Protein AF-A0A445MSH3-F1 (afdb_monomer_lite)

Structure (mmCIF, N/CA/C/O backbone):
data_AF-A0A445MSH3-F1
#
_entry.id   AF-A0A445MSH3-F1
#
loop_
_atom_site.group_PDB
_atom_site.id
_atom_site.type_symbol
_atom_site.label_atom_id
_atom_site.label_alt_id
_atom_site.label_comp_id
_atom_site.label_asym_id
_atom_site.label_entity_id
_atom_site.label_seq_id
_atom_site.pdbx_PDB_ins_code
_atom_site.Cartn_x
_atom_site.Cartn_y
_atom_site.Cartn_z
_atom_site.occupancy
_atom_site.B_iso_or_equiv
_atom_site.auth_seq_id
_atom_site.auth_comp_id
_atom_site.auth_asym_id
_atom_site.auth_atom_id
_atom_site.pdbx_PDB_model_num
ATOM 1 N N . MET A 1 1 ? 9.788 0.799 8.499 1.00 75.81 1 MET A N 1
ATOM 2 C CA . MET A 1 1 ? 9.628 0.983 7.050 1.00 75.81 1 MET A CA 1
ATOM 3 C C . MET A 1 1 ? 8.161 1.226 6.798 1.00 75.81 1 MET A C 1
ATOM 5 O O . MET A 1 1 ? 7.336 0.398 7.188 1.00 75.81 1 MET A O 1
ATOM 9 N N . GLU A 1 2 ? 7.874 2.406 6.281 1.00 90.12 2 GLU A N 1
ATOM 10 C CA . GLU A 1 2 ? 6.543 2.895 5.944 1.00 90.12 2 GLU A CA 1
ATOM 11 C C . GLU A 1 2 ? 6.520 3.122 4.436 1.00 90.12 2 GLU A C 1
ATOM 13 O O . GLU A 1 2 ? 7.566 3.386 3.844 1.00 90.12 2 GLU A O 1
ATOM 18 N N . TRP A 1 3 ? 5.347 2.980 3.840 1.00 95.56 3 TRP A N 1
ATOM 19 C CA . TRP A 1 3 ? 5.128 3.198 2.418 1.00 95.56 3 TRP A CA 1
ATOM 20 C C . TRP A 1 3 ? 4.099 4.295 2.231 1.00 95.56 3 TRP A C 1
ATOM 22 O O . TRP A 1 3 ? 3.253 4.507 3.102 1.00 95.56 3 TRP A O 1
ATOM 32 N N . GLU A 1 4 ? 4.133 4.957 1.086 1.00 95.62 4 GLU A N 1
ATOM 33 C CA . GLU A 1 4 ? 3.122 5.940 0.709 1.00 95.62 4 GLU A CA 1
ATOM 34 C C . GLU A 1 4 ? 2.528 5.606 -0.654 1.00 95.62 4 GLU A C 1
ATOM 36 O O . GLU A 1 4 ? 3.194 5.027 -1.507 1.00 95.62 4 GLU A O 1
ATOM 41 N N . THR A 1 5 ? 1.266 5.960 -0.868 1.00 95.38 5 THR A N 1
ATOM 42 C CA . THR A 1 5 ? 0.630 5.919 -2.189 1.00 95.38 5 THR A CA 1
ATOM 43 C C . THR A 1 5 ? -0.511 6.935 -2.250 1.00 95.38 5 THR A C 1
ATOM 45 O O . THR A 1 5 ? -0.891 7.514 -1.230 1.00 95.38 5 THR A O 1
ATOM 48 N N . SER A 1 6 ? -1.066 7.178 -3.433 1.00 93.94 6 SER A N 1
ATOM 49 C CA . SER A 1 6 ? -2.188 8.100 -3.625 1.00 93.94 6 SER A CA 1
ATOM 50 C C . SER A 1 6 ? -3.515 7.350 -3.745 1.00 93.94 6 SER A C 1
ATOM 52 O O . SER A 1 6 ? -3.565 6.178 -4.118 1.00 93.94 6 SER A O 1
ATOM 54 N N . PHE A 1 7 ? -4.629 8.032 -3.467 1.00 92.81 7 PHE A N 1
ATOM 55 C CA . PHE A 1 7 ? -5.955 7.473 -3.768 1.00 92.81 7 PHE A CA 1
ATOM 56 C C . PHE A 1 7 ? -6.159 7.181 -5.260 1.00 92.81 7 PHE A C 1
ATOM 58 O O . PHE A 1 7 ? -6.918 6.280 -5.602 1.00 92.81 7 PHE A O 1
ATOM 65 N N . GLU A 1 8 ? -5.472 7.917 -6.133 1.00 92.12 8 GLU A N 1
ATOM 66 C CA . GLU A 1 8 ? -5.484 7.686 -7.577 1.00 92.12 8 GLU A CA 1
ATOM 67 C C . GLU A 1 8 ? -4.827 6.345 -7.936 1.00 92.12 8 GLU A C 1
ATOM 69 O O . GLU A 1 8 ? -5.380 5.593 -8.732 1.00 92.12 8 GLU A O 1
ATOM 74 N N . ALA A 1 9 ? -3.714 5.990 -7.284 1.00 91.56 9 ALA A N 1
ATOM 75 C CA . ALA A 1 9 ? -2.991 4.741 -7.536 1.00 91.56 9 ALA A CA 1
ATOM 76 C C . ALA A 1 9 ? -3.779 3.474 -7.156 1.00 91.56 9 ALA A C 1
ATOM 78 O O . ALA A 1 9 ? -3.477 2.390 -7.649 1.00 91.56 9 ALA A O 1
ATOM 79 N N . ILE A 1 10 ? -4.789 3.593 -6.289 1.00 93.38 10 ILE A N 1
ATOM 80 C CA . ILE A 1 10 ? -5.654 2.472 -5.882 1.00 93.38 10 ILE A CA 1
ATOM 81 C C . ILE A 1 10 ? -7.058 2.537 -6.495 1.00 93.38 10 ILE A C 1
ATOM 83 O O . ILE A 1 10 ? -7.899 1.679 -6.209 1.00 93.38 10 ILE A O 1
ATOM 87 N N . GLN A 1 11 ? -7.340 3.559 -7.304 1.00 92.81 11 GLN A N 1
ATOM 88 C CA . GLN A 1 11 ? -8.637 3.727 -7.944 1.00 92.81 11 GLN A CA 1
ATOM 89 C C . GLN A 1 11 ? -8.890 2.566 -8.915 1.00 92.81 11 GLN A C 1
ATOM 91 O O . GLN A 1 11 ? -8.063 2.271 -9.774 1.00 92.81 11 GLN A O 1
ATOM 96 N N . GLY A 1 12 ? -10.045 1.908 -8.794 1.00 94.38 12 GLY A N 1
ATOM 97 C CA . GLY A 1 12 ? -10.378 0.717 -9.585 1.00 94.38 12 GLY A CA 1
ATOM 98 C C . GLY A 1 12 ? -9.985 -0.618 -8.940 1.00 94.38 12 GLY A C 1
ATOM 99 O O . GLY A 1 12 ? -10.377 -1.665 -9.456 1.00 94.38 12 GLY A O 1
ATOM 100 N N . HIS A 1 13 ? -9.281 -0.598 -7.803 1.00 95.75 13 HIS A N 1
ATOM 101 C CA . HIS A 1 13 ? -8.916 -1.785 -7.019 1.00 95.75 13 HIS A CA 1
ATOM 102 C C . HIS A 1 13 ? -9.774 -1.962 -5.757 1.00 95.75 13 HIS A C 1
ATOM 104 O O . HIS A 1 13 ? -9.423 -2.713 -4.846 1.00 95.75 13 HIS A O 1
ATOM 110 N N . GLU A 1 14 ? -10.928 -1.295 -5.665 1.00 95.31 14 GLU A N 1
ATOM 111 C CA . GLU A 1 14 ? -11.767 -1.311 -4.461 1.00 95.31 14 GLU A CA 1
ATOM 112 C C . GLU A 1 14 ? -12.217 -2.731 -4.100 1.00 95.31 14 GLU A C 1
ATOM 114 O O . GLU A 1 14 ? -12.187 -3.113 -2.930 1.00 95.31 14 GLU A O 1
ATOM 119 N N . SER A 1 15 ? -12.571 -3.537 -5.106 1.00 96.38 15 SER A N 1
ATOM 120 C CA . SER A 1 15 ? -12.960 -4.938 -4.903 1.00 96.38 15 SER A CA 1
ATOM 121 C C . SER A 1 15 ? -11.803 -5.801 -4.399 1.00 96.38 15 SER A C 1
ATOM 123 O O . SER A 1 15 ? -12.026 -6.692 -3.575 1.00 96.38 15 SER A O 1
ATOM 125 N N . ASP A 1 16 ? -10.580 -5.539 -4.863 1.00 97.44 16 ASP A N 1
ATOM 126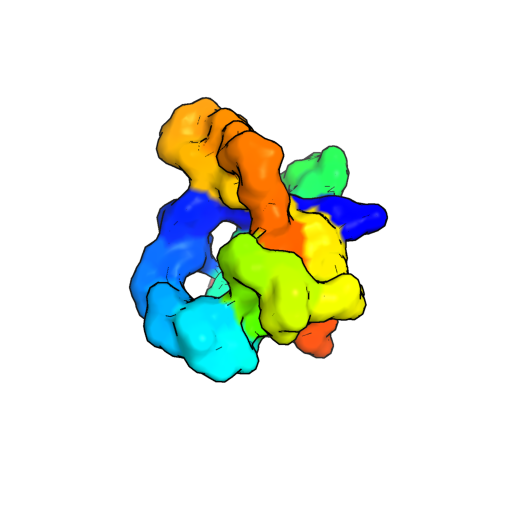 C CA . ASP A 1 16 ? -9.387 -6.272 -4.436 1.00 97.44 16 ASP A CA 1
ATOM 127 C C . ASP A 1 16 ? -9.058 -5.938 -2.979 1.00 97.44 16 ASP A C 1
ATOM 129 O O . ASP A 1 16 ? -8.882 -6.839 -2.158 1.00 97.44 16 ASP A O 1
ATOM 133 N N . ILE A 1 17 ? -9.112 -4.652 -2.620 1.00 96.38 17 ILE A N 1
ATOM 134 C CA . ILE A 1 17 ? -8.924 -4.160 -1.247 1.00 96.38 17 ILE A CA 1
ATOM 135 C C . ILE A 1 17 ? -9.974 -4.752 -0.298 1.00 96.38 17 ILE A C 1
ATOM 137 O O . ILE A 1 17 ? -9.649 -5.214 0.796 1.00 96.38 17 ILE A O 1
ATOM 141 N N . GLU A 1 18 ? -11.249 -4.768 -0.696 1.00 95.56 18 GLU A N 1
ATOM 142 C CA . GLU A 1 18 ? -12.326 -5.322 0.134 1.00 95.56 18 GLU A CA 1
ATOM 143 C C . GLU A 1 18 ? -12.157 -6.823 0.395 1.00 95.56 18 GLU A C 1
ATOM 145 O O . GLU A 1 18 ? -12.462 -7.300 1.494 1.00 95.56 18 GLU A O 1
ATOM 150 N N . ARG A 1 19 ? -11.661 -7.558 -0.606 1.00 96.62 19 ARG A N 1
ATOM 151 C CA . ARG A 1 19 ? -11.489 -9.018 -0.581 1.00 96.62 19 ARG A CA 1
ATOM 152 C C . ARG A 1 19 ? -10.088 -9.470 -0.174 1.00 96.62 19 ARG A C 1
ATOM 154 O O . ARG A 1 19 ? -9.828 -10.675 -0.204 1.00 96.62 19 ARG A O 1
ATOM 161 N N . LEU A 1 20 ? -9.207 -8.535 0.187 1.00 96.56 20 LEU A N 1
ATOM 162 C CA . LEU A 1 20 ? -7.791 -8.790 0.468 1.00 96.56 20 LEU A CA 1
ATOM 163 C C . LEU A 1 20 ? -7.116 -9.592 -0.658 1.00 96.56 20 LEU A C 1
ATOM 165 O O . LEU A 1 20 ? -6.347 -10.519 -0.402 1.00 96.56 20 LEU A O 1
ATOM 169 N N . GLN A 1 21 ? -7.460 -9.281 -1.908 1.00 97.81 21 GLN A N 1
ATOM 170 C CA . GLN A 1 21 ? -6.807 -9.868 -3.069 1.00 97.81 21 GLN A CA 1
ATOM 171 C C . GLN A 1 21 ? -5.544 -9.076 -3.414 1.00 97.81 21 GLN A C 1
ATOM 173 O O . GLN A 1 21 ? -5.536 -7.851 -3.276 1.00 97.81 21 GLN A O 1
ATOM 178 N N . PRO A 1 22 ? -4.479 -9.756 -3.864 1.00 97.88 22 PRO A N 1
ATOM 179 C CA . PRO A 1 22 ? -3.299 -9.078 -4.370 1.00 97.88 22 PRO A CA 1
ATOM 180 C C . PRO A 1 22 ? -3.605 -8.301 -5.649 1.00 97.88 22 PRO A C 1
ATOM 182 O O . PRO A 1 22 ? -4.260 -8.830 -6.547 1.00 97.88 22 PRO A O 1
ATOM 185 N N . PHE A 1 23 ? -3.056 -7.097 -5.763 1.00 97.56 23 PHE A N 1
ATOM 186 C CA . PHE A 1 23 ? -3.056 -6.313 -6.996 1.00 97.56 23 PHE A CA 1
ATOM 187 C C . PHE A 1 23 ? -1.731 -5.566 -7.157 1.00 97.56 23 PHE A C 1
ATOM 189 O O . PHE A 1 23 ? -0.938 -5.473 -6.214 1.00 97.56 23 PHE A O 1
ATOM 196 N N . ASP A 1 24 ? -1.485 -5.083 -8.370 1.00 96.12 24 ASP A N 1
ATOM 197 C CA . ASP A 1 24 ? -0.265 -4.362 -8.711 1.00 96.12 24 ASP A CA 1
ATOM 198 C C . ASP A 1 24 ? -0.497 -2.866 -8.485 1.00 96.12 24 ASP A C 1
ATOM 200 O O . ASP A 1 24 ? -1.487 -2.317 -8.965 1.00 96.12 24 ASP A O 1
ATOM 204 N N . LEU A 1 25 ? 0.395 -2.206 -7.749 1.00 94.75 25 LEU A N 1
ATOM 205 C CA . LEU A 1 25 ? 0.322 -0.770 -7.495 1.00 94.75 25 LEU A CA 1
ATOM 206 C C . LEU A 1 25 ? 1.709 -0.143 -7.368 1.00 94.75 25 LEU A C 1
ATOM 208 O O . LEU A 1 25 ? 2.702 -0.808 -7.064 1.00 94.75 25 LEU A O 1
ATOM 212 N N . GLU A 1 26 ? 1.747 1.166 -7.575 1.00 94.81 26 GLU A N 1
ATOM 213 C CA . GLU A 1 26 ? 2.913 2.000 -7.320 1.00 94.81 26 GLU A CA 1
ATOM 214 C C . GLU A 1 26 ? 2.864 2.551 -5.889 1.00 94.81 26 GLU A C 1
ATOM 216 O O . GLU A 1 26 ? 1.843 3.079 -5.430 1.00 94.81 26 GLU A O 1
ATOM 221 N N . ILE A 1 27 ? 3.980 2.419 -5.178 1.00 95.38 27 ILE A N 1
ATOM 222 C CA . ILE A 1 27 ? 4.190 2.979 -3.844 1.00 95.38 27 ILE A CA 1
ATOM 223 C C . ILE A 1 27 ? 5.508 3.749 -3.793 1.00 95.38 27 ILE A C 1
ATOM 225 O O . ILE A 1 27 ? 6.393 3.555 -4.624 1.00 95.38 27 ILE A O 1
ATOM 229 N N . PHE A 1 28 ? 5.646 4.581 -2.771 1.00 94.75 28 PHE A N 1
ATOM 230 C CA . PHE A 1 28 ? 6.840 5.364 -2.487 1.00 94.75 28 PHE A CA 1
ATOM 231 C C . PHE A 1 28 ? 7.460 4.915 -1.173 1.00 94.75 28 PHE A C 1
ATOM 233 O O . PHE A 1 28 ? 6.741 4.643 -0.203 1.00 94.75 28 PHE A O 1
ATOM 240 N N . ASP A 1 29 ? 8.786 4.841 -1.144 1.00 90.88 29 ASP A N 1
ATOM 241 C CA . ASP A 1 29 ? 9.540 4.667 0.093 1.00 90.88 29 ASP A CA 1
ATOM 242 C C . ASP A 1 29 ? 9.761 6.013 0.821 1.00 90.88 29 ASP A C 1
ATOM 244 O O . ASP A 1 29 ? 9.308 7.073 0.388 1.00 90.88 29 ASP A O 1
ATOM 248 N N . GLU A 1 30 ? 10.488 5.981 1.938 1.00 87.75 30 GLU A N 1
ATOM 249 C CA . GLU A 1 30 ? 10.822 7.176 2.728 1.00 87.75 30 GLU A CA 1
ATOM 250 C C . GLU A 1 30 ? 11.724 8.195 2.001 1.00 87.75 30 GLU A C 1
ATOM 252 O O . GLU A 1 30 ? 11.811 9.351 2.421 1.00 87.75 30 GLU A O 1
ATOM 257 N N . ASN A 1 31 ? 12.374 7.785 0.909 1.00 89.31 31 ASN A N 1
ATOM 258 C CA . ASN A 1 31 ? 13.213 8.622 0.055 1.00 89.31 31 ASN A CA 1
ATOM 259 C C . ASN A 1 31 ? 12.458 9.138 -1.181 1.00 89.31 31 ASN A C 1
ATOM 261 O O . ASN A 1 31 ? 13.068 9.804 -2.019 1.00 89.31 31 ASN A O 1
ATOM 265 N N . TYR A 1 32 ? 11.149 8.874 -1.284 1.00 85.19 32 TYR A N 1
ATOM 266 C CA . TYR A 1 32 ? 10.324 9.142 -2.465 1.00 85.19 32 TYR A CA 1
ATOM 267 C C . TYR A 1 32 ? 10.771 8.373 -3.719 1.00 85.19 32 TYR A C 1
ATOM 269 O O . TYR A 1 32 ? 10.497 8.798 -4.843 1.00 85.19 32 TYR A O 1
ATOM 277 N N . GLU A 1 33 ? 11.439 7.229 -3.555 1.00 90.69 33 GLU A N 1
ATOM 278 C CA . GLU A 1 33 ? 11.715 6.323 -4.666 1.00 90.69 33 GLU A CA 1
ATOM 279 C C . GLU A 1 33 ? 10.445 5.561 -5.053 1.00 90.69 33 GLU A C 1
ATOM 281 O O . GLU A 1 33 ? 9.746 5.002 -4.205 1.00 90.69 33 GLU A O 1
ATOM 286 N N . HIS A 1 34 ? 10.157 5.534 -6.356 1.00 91.81 34 HIS A N 1
ATOM 287 C CA . HIS A 1 34 ? 9.022 4.810 -6.917 1.00 91.81 34 HIS A CA 1
ATOM 288 C C . HIS A 1 34 ? 9.303 3.305 -6.905 1.00 91.81 34 HIS A C 1
ATOM 290 O O . HIS A 1 34 ? 10.306 2.841 -7.453 1.00 91.81 34 HIS A O 1
ATOM 296 N N . VAL A 1 35 ? 8.393 2.528 -6.326 1.00 93.94 35 VAL A N 1
ATOM 297 C CA . VAL A 1 35 ? 8.469 1.069 -6.286 1.00 93.94 35 VAL A CA 1
ATOM 298 C C . VAL A 1 35 ? 7.156 0.490 -6.790 1.00 93.94 35 VAL A C 1
ATOM 300 O O . VAL A 1 35 ? 6.090 0.753 -6.240 1.00 93.94 35 VAL A O 1
ATOM 303 N N . TYR A 1 36 ? 7.238 -0.351 -7.815 1.00 94.75 36 TYR A N 1
ATOM 304 C CA . TYR A 1 36 ? 6.098 -1.115 -8.308 1.00 94.75 36 TYR A CA 1
ATOM 305 C C . TYR A 1 36 ? 6.047 -2.448 -7.578 1.00 94.75 36 TYR A C 1
ATOM 307 O O . TYR A 1 36 ? 7.050 -3.164 -7.499 1.00 94.75 36 TYR A O 1
ATOM 315 N N . VAL A 1 37 ? 4.895 -2.787 -7.015 1.00 96.00 37 VAL A N 1
ATOM 316 C CA . VAL A 1 37 ? 4.738 -4.003 -6.218 1.00 96.00 37 VAL A CA 1
ATOM 317 C C . VAL A 1 37 ? 3.440 -4.709 -6.544 1.00 96.00 37 VAL A C 1
ATOM 319 O O . VAL A 1 37 ? 2.451 -4.071 -6.889 1.00 96.00 37 VAL A O 1
ATOM 322 N N . ARG A 1 38 ? 3.430 -6.025 -6.344 1.00 97.31 38 ARG A N 1
ATOM 323 C CA . ARG A 1 38 ? 2.204 -6.773 -6.088 1.00 97.31 38 ARG A CA 1
ATOM 324 C C . ARG A 1 38 ? 2.005 -6.862 -4.585 1.00 97.31 38 ARG A C 1
ATOM 326 O O . ARG A 1 38 ? 2.870 -7.391 -3.879 1.00 97.31 38 ARG A O 1
ATOM 333 N N . ALA A 1 39 ? 0.882 -6.365 -4.088 1.00 97.56 39 ALA A N 1
ATOM 334 C CA . ALA A 1 39 ? 0.625 -6.304 -2.655 1.00 97.56 39 ALA A CA 1
ATOM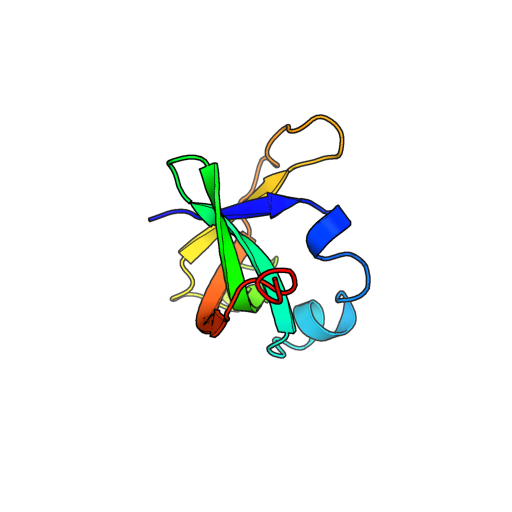 335 C C . ALA A 1 39 ? -0.846 -6.532 -2.306 1.00 97.56 39 ALA A C 1
ATOM 337 O O . ALA A 1 39 ? -1.737 -6.396 -3.143 1.00 97.56 39 ALA A O 1
ATOM 338 N N . ILE A 1 40 ? -1.087 -6.860 -1.039 1.00 97.81 40 ILE A N 1
ATOM 339 C CA . ILE A 1 40 ? -2.414 -6.829 -0.423 1.00 97.81 40 ILE A CA 1
ATOM 340 C C . ILE A 1 40 ? -2.507 -5.548 0.399 1.00 97.81 40 ILE A C 1
ATOM 342 O O . ILE A 1 40 ? -1.613 -5.247 1.192 1.00 97.81 40 ILE A O 1
ATOM 346 N N . VAL A 1 41 ? -3.601 -4.810 0.237 1.00 97.25 41 VAL A N 1
ATOM 347 C CA . VAL A 1 41 ? -3.844 -3.547 0.939 1.00 97.25 41 VAL A CA 1
ATOM 348 C C . VAL A 1 41 ? -5.133 -3.641 1.751 1.00 97.25 41 VAL A C 1
ATOM 350 O O . VAL A 1 41 ? -6.130 -4.191 1.289 1.00 97.25 41 VAL A O 1
ATOM 353 N N . SER A 1 42 ? -5.130 -3.085 2.963 1.00 96.56 42 SER A N 1
ATOM 354 C CA . SER A 1 42 ? -6.305 -3.034 3.834 1.00 96.56 42 SER A CA 1
ATOM 355 C C . SER A 1 42 ? -6.456 -1.681 4.523 1.00 96.56 42 SER A C 1
ATOM 357 O O . SER A 1 42 ? -5.550 -1.217 5.212 1.00 96.56 42 SER A O 1
ATOM 359 N N . LYS A 1 43 ? -7.663 -1.110 4.431 1.00 94.88 43 LYS A N 1
ATOM 360 C CA . LYS A 1 43 ? -8.116 0.049 5.230 1.00 94.88 43 LYS A CA 1
ATOM 361 C C . LYS A 1 43 ? -8.171 -0.248 6.732 1.00 94.88 43 LYS A C 1
ATOM 363 O O . LYS A 1 43 ? -8.077 0.653 7.552 1.00 94.88 43 LYS A O 1
ATOM 368 N N . SER A 1 44 ? -8.369 -1.521 7.063 1.00 93.69 44 SER A N 1
ATOM 369 C CA . SER A 1 44 ? -8.594 -2.050 8.406 1.00 93.69 44 SER A CA 1
ATOM 370 C C . SER A 1 44 ? -7.320 -2.732 8.910 1.00 93.69 44 SER A C 1
ATOM 372 O O . SER A 1 44 ? -6.986 -3.809 8.393 1.00 93.69 44 SER A O 1
ATOM 374 N N . PRO A 1 45 ? -6.602 -2.172 9.901 1.00 90.88 45 PRO A N 1
ATOM 375 C CA . PRO A 1 45 ? -5.402 -2.794 10.455 1.00 90.88 45 PRO A CA 1
ATOM 376 C C . PRO A 1 45 ? -5.621 -4.212 10.993 1.00 90.88 45 PRO A C 1
ATOM 378 O O . PRO A 1 45 ? -4.752 -5.066 10.866 1.00 90.88 45 PRO A O 1
ATOM 381 N N . GLU A 1 46 ? -6.806 -4.491 11.530 1.00 93.38 46 GLU A N 1
ATOM 382 C CA . GLU A 1 46 ? -7.207 -5.790 12.070 1.00 93.38 46 GLU A CA 1
ATOM 383 C C . GLU A 1 46 ? -7.288 -6.903 11.015 1.00 93.38 46 GLU A C 1
ATOM 385 O O . GLU A 1 46 ? -7.154 -8.078 11.349 1.00 93.38 46 GLU A O 1
ATOM 390 N N . LYS A 1 47 ? -7.486 -6.546 9.741 1.00 94.19 47 LYS A N 1
ATOM 391 C CA . LYS A 1 47 ? -7.520 -7.506 8.629 1.00 94.19 47 LYS A CA 1
ATOM 392 C C . LYS A 1 47 ? -6.126 -7.870 8.117 1.00 94.19 47 LYS A C 1
ATOM 394 O O . LYS A 1 47 ? -5.985 -8.880 7.436 1.00 94.19 47 LYS A O 1
ATOM 399 N N . LEU A 1 48 ? -5.118 -7.052 8.426 1.00 94.12 48 LEU A N 1
ATOM 400 C CA . LEU A 1 48 ? -3.736 -7.247 7.991 1.00 94.12 48 LEU A CA 1
ATOM 401 C C . LEU A 1 48 ? -2.763 -6.881 9.131 1.00 94.12 48 LEU A C 1
ATOM 403 O O . LEU A 1 48 ? -2.030 -5.894 9.024 1.00 94.12 48 LEU A O 1
ATOM 407 N N . PRO A 1 49 ? -2.768 -7.647 10.242 1.00 91.62 49 PRO A N 1
ATOM 408 C CA . PRO A 1 49 ? -2.071 -7.274 11.478 1.00 91.62 49 PRO A CA 1
ATOM 409 C C . PRO A 1 49 ? -0.545 -7.215 11.329 1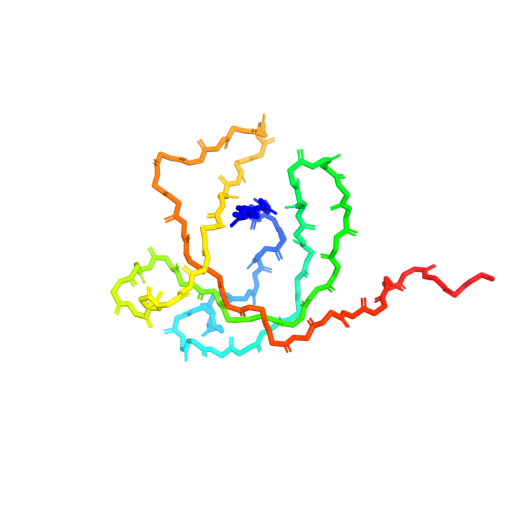.00 91.62 49 PRO A C 1
ATOM 411 O O . PRO A 1 49 ? 0.102 -6.384 11.961 1.00 91.62 49 PRO A O 1
ATOM 414 N N . GLU A 1 50 ? 0.022 -8.045 10.452 1.00 92.25 50 GLU A N 1
ATOM 415 C CA . GLU A 1 50 ? 1.462 -8.076 10.152 1.00 92.25 50 GLU A CA 1
ATOM 416 C C . GLU A 1 50 ? 1.873 -7.062 9.065 1.00 92.25 50 GLU A C 1
ATOM 418 O O . GLU A 1 50 ? 3.062 -6.875 8.782 1.00 92.25 50 GLU A O 1
ATOM 423 N N . GLY A 1 51 ? 0.888 -6.385 8.461 1.00 93.94 51 GLY A N 1
ATOM 424 C CA . GLY A 1 51 ? 1.093 -5.426 7.385 1.00 93.94 51 GLY A CA 1
ATOM 425 C C . GLY A 1 51 ? 1.888 -4.199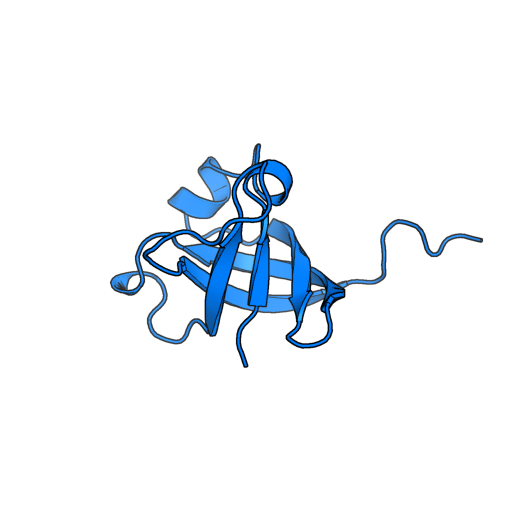 7.833 1.00 93.94 51 GLY A C 1
ATOM 426 O O . GLY A 1 51 ? 1.744 -3.671 8.945 1.00 93.94 51 GLY A O 1
ATOM 427 N N . LYS A 1 52 ? 2.727 -3.699 6.928 1.00 95.88 52 LYS A N 1
ATOM 428 C CA . LYS A 1 52 ? 3.443 -2.431 7.103 1.00 95.88 52 LYS A CA 1
ATOM 429 C C . LYS A 1 52 ? 2.482 -1.257 6.943 1.00 95.88 52 LYS A C 1
ATOM 431 O O . LYS A 1 52 ? 1.378 -1.417 6.431 1.00 95.88 52 LYS A O 1
ATOM 436 N N . LEU A 1 53 ? 2.885 -0.088 7.433 1.00 96.00 53 LEU A N 1
ATOM 437 C CA . LEU A 1 53 ? 2.084 1.129 7.309 1.00 96.00 53 LEU A CA 1
ATOM 438 C C . LEU A 1 53 ? 2.086 1.607 5.857 1.00 96.00 53 LEU A C 1
ATOM 440 O O . LEU A 1 53 ? 3.150 1.668 5.239 1.00 96.00 53 LEU A O 1
ATOM 444 N N . LEU A 1 54 ? 0.899 1.940 5.355 1.00 96.50 54 LEU A N 1
ATOM 445 C CA . LEU A 1 54 ? 0.682 2.571 4.062 1.00 96.50 54 LEU A CA 1
ATOM 446 C C . LEU A 1 54 ? -0.031 3.907 4.277 1.00 96.50 54 LEU A C 1
ATOM 448 O O . LEU A 1 54 ? -1.198 3.946 4.671 1.00 96.50 54 LEU A O 1
ATOM 452 N N . TRP A 1 55 ? 0.667 5.004 4.025 1.00 95.94 55 TRP A N 1
ATOM 453 C CA . TRP A 1 55 ? 0.103 6.342 4.085 1.00 95.94 55 TRP A CA 1
ATOM 454 C C . TRP A 1 55 ? -0.596 6.670 2.771 1.00 95.94 55 TRP A C 1
ATOM 456 O O . TRP A 1 55 ? 0.031 6.713 1.715 1.00 95.94 55 TRP A O 1
ATOM 466 N N . MET A 1 56 ? -1.901 6.918 2.855 1.00 95.31 56 MET A N 1
ATOM 467 C CA . MET A 1 56 ? -2.691 7.375 1.719 1.00 95.31 56 MET A CA 1
ATOM 468 C C . MET A 1 56 ? -2.577 8.888 1.592 1.00 95.31 56 MET A C 1
ATOM 470 O O . MET A 1 56 ? -2.818 9.606 2.563 1.00 95.31 56 MET A O 1
ATOM 474 N N . GLN A 1 57 ? -2.232 9.367 0.404 1.00 94.56 57 GLN A N 1
ATOM 475 C CA . GLN A 1 57 ? -2.208 10.785 0.072 1.00 94.56 57 GLN A CA 1
ATOM 476 C C . GLN A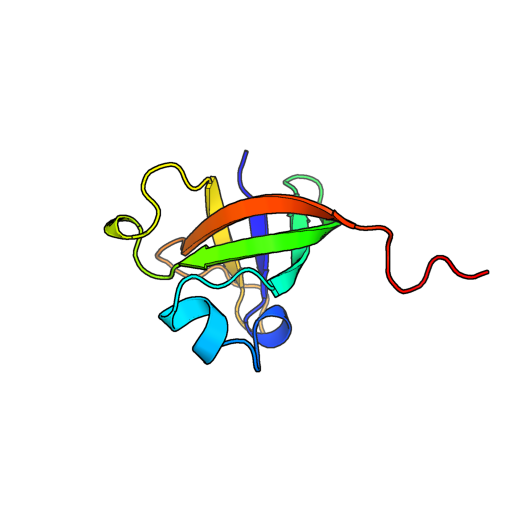 1 57 ? -3.454 11.182 -0.725 1.00 94.56 57 GLN A C 1
ATOM 478 O O . GLN A 1 57 ? -3.868 10.488 -1.660 1.00 94.56 57 GLN A O 1
ATOM 483 N N . ASP A 1 58 ? -4.041 12.322 -0.361 1.00 89.69 58 ASP A N 1
ATOM 484 C CA . ASP A 1 58 ? -5.086 12.973 -1.147 1.00 89.69 58 ASP A CA 1
ATOM 485 C C . ASP A 1 58 ? -4.520 13.653 -2.409 1.00 89.69 58 ASP A C 1
ATOM 487 O O . ASP A 1 58 ? -3.312 13.724 -2.637 1.00 89.69 58 ASP A O 1
ATOM 491 N N . TYR A 1 59 ? -5.407 14.211 -3.234 1.00 86.75 59 TYR A N 1
ATOM 492 C CA . TYR A 1 59 ? -5.046 14.937 -4.460 1.00 86.75 59 TYR A CA 1
ATOM 493 C C . TYR A 1 59 ? -4.204 16.209 -4.225 1.00 86.75 59 TYR A C 1
ATOM 495 O O . TYR A 1 59 ? -3.764 16.843 -5.182 1.00 86.75 59 TYR A O 1
ATOM 503 N N . LYS A 1 60 ? -4.009 16.627 -2.968 1.00 88.88 60 LYS A N 1
ATOM 504 C CA . LYS A 1 60 ? -3.147 17.749 -2.567 1.00 88.88 60 LYS A CA 1
ATOM 505 C C . LYS A 1 60 ? -1.816 17.268 -1.977 1.00 88.88 60 LYS A C 1
ATOM 507 O O . LYS A 1 60 ? -1.055 18.104 -1.492 1.00 88.88 60 LYS A O 1
ATOM 512 N N . GLY A 1 61 ? -1.543 15.960 -1.990 1.00 83.88 61 GLY A N 1
ATOM 513 C CA . GLY A 1 61 ? -0.355 15.355 -1.385 1.00 83.88 61 GLY A CA 1
ATOM 514 C C . GLY A 1 61 ? -0.406 15.307 0.143 1.00 83.88 61 GLY A C 1
ATOM 515 O O . GLY A 1 61 ? 0.622 15.131 0.796 1.00 83.88 61 GLY A O 1
ATOM 516 N N . LYS A 1 62 ? -1.580 15.509 0.753 1.00 91.12 62 LYS A N 1
ATOM 517 C CA . LYS A 1 62 ? -1.732 15.447 2.206 1.00 91.12 62 LYS A CA 1
ATOM 518 C C . LYS A 1 62 ? -2.019 14.010 2.627 1.00 91.12 62 LYS A C 1
ATOM 520 O O . LYS A 1 62 ? -2.943 13.388 2.111 1.00 91.12 62 LYS A O 1
ATOM 525 N N . ARG A 1 63 ? -1.265 13.515 3.612 1.00 92.50 63 ARG A N 1
ATOM 526 C CA . ARG A 1 63 ? -1.530 12.215 4.237 1.00 92.50 63 ARG A CA 1
ATOM 527 C C . ARG A 1 63 ? -2.870 12.218 4.976 1.00 92.50 63 ARG A C 1
ATOM 529 O O . ARG A 1 63 ? -3.202 13.174 5.686 1.00 92.50 63 ARG A O 1
ATOM 536 N N . GLU A 1 64 ? -3.597 11.119 4.837 1.00 91.62 64 GLU A N 1
ATOM 537 C CA . GLU A 1 64 ? -4.729 10.777 5.691 1.00 91.62 64 GLU A CA 1
ATOM 538 C C . GLU A 1 64 ? -4.309 10.659 7.159 1.00 91.62 64 GLU A C 1
ATOM 540 O O . GLU A 1 64 ? -3.140 10.439 7.485 1.00 91.62 64 GLU A O 1
ATOM 545 N N . SER A 1 65 ? -5.282 10.827 8.055 1.00 89.06 65 SER A N 1
ATOM 546 C CA . SER A 1 65 ? -5.014 10.799 9.501 1.00 89.06 65 SER A CA 1
ATOM 547 C C . SER A 1 65 ? -4.694 9.389 10.001 1.00 89.06 65 SER A C 1
ATOM 549 O O . SER A 1 65 ? -3.863 9.237 10.894 1.00 89.06 65 SER A O 1
ATOM 551 N N . ASP A 1 66 ? -5.314 8.376 9.391 1.00 92.56 66 ASP A N 1
ATOM 552 C CA . ASP A 1 66 ? -5.141 6.973 9.748 1.00 92.56 66 ASP A CA 1
ATOM 553 C C . ASP A 1 66 ? -4.459 6.207 8.602 1.00 92.56 66 ASP A C 1
ATOM 555 O O . ASP A 1 66 ? -5.014 6.125 7.498 1.00 92.56 66 ASP A O 1
ATOM 559 N N . PRO A 1 67 ? -3.264 5.632 8.830 1.00 94.75 67 PRO A N 1
ATOM 560 C CA . PRO A 1 67 ? -2.580 4.844 7.820 1.00 94.75 67 PRO A CA 1
ATOM 561 C C . PRO A 1 67 ? -3.285 3.506 7.603 1.00 94.75 67 PRO A C 1
ATOM 563 O O . PRO A 1 67 ? -3.774 2.856 8.531 1.00 94.75 67 PRO A O 1
ATOM 566 N N . TRP A 1 68 ? -3.268 3.061 6.356 1.00 96.00 68 TRP A N 1
ATOM 567 C CA . TRP A 1 68 ? -3.709 1.731 5.968 1.00 96.00 68 TRP A CA 1
ATOM 568 C C . TRP A 1 68 ? -2.590 0.717 6.218 1.00 96.00 68 TRP A C 1
ATOM 570 O O . TRP A 1 68 ? -1.495 1.050 6.689 1.00 96.00 68 TRP A O 1
ATOM 580 N N . ARG A 1 69 ? -2.861 -0.550 5.909 1.00 97.38 69 ARG A N 1
ATOM 581 C CA . ARG A 1 69 ? -1.869 -1.624 5.942 1.00 97.38 69 ARG A CA 1
ATOM 582 C C . ARG A 1 69 ? -1.579 -2.154 4.552 1.00 97.38 69 ARG A C 1
ATOM 584 O O . ARG A 1 69 ? -2.497 -2.307 3.751 1.00 97.38 69 ARG A O 1
ATOM 591 N N . ILE A 1 70 ? -0.314 -2.478 4.317 1.00 97.44 70 ILE A N 1
ATOM 592 C CA . ILE A 1 70 ? 0.170 -3.120 3.098 1.00 97.44 70 ILE A CA 1
ATOM 593 C C . ILE A 1 70 ? 1.039 -4.330 3.435 1.00 97.44 70 ILE A C 1
ATOM 595 O O . ILE A 1 70 ? 1.889 -4.270 4.326 1.00 97.44 70 ILE A O 1
ATOM 599 N N . ASP A 1 71 ? 0.837 -5.419 2.705 1.00 97.06 71 ASP A N 1
ATOM 600 C CA . ASP A 1 71 ? 1.716 -6.583 2.694 1.00 97.06 71 ASP A CA 1
ATOM 601 C C . ASP A 1 71 ? 2.248 -6.788 1.274 1.00 97.06 71 ASP A C 1
ATOM 603 O O . ASP A 1 71 ? 1.483 -7.049 0.343 1.00 97.06 71 ASP A O 1
ATOM 607 N N . ILE A 1 72 ? 3.554 -6.586 1.104 1.00 96.56 72 ILE A N 1
ATOM 608 C CA . ILE A 1 72 ? 4.222 -6.637 -0.199 1.00 96.56 72 ILE A CA 1
ATOM 609 C C . ILE A 1 72 ? 4.601 -8.085 -0.478 1.00 96.56 72 ILE A C 1
ATOM 611 O O . ILE A 1 72 ? 5.448 -8.651 0.212 1.00 96.56 72 ILE A O 1
ATOM 615 N N . LEU A 1 73 ? 4.009 -8.655 -1.525 1.00 96.56 73 LEU A N 1
ATOM 616 C CA . LEU A 1 73 ? 4.269 -10.031 -1.936 1.00 96.56 73 LEU A CA 1
ATOM 617 C C . LEU A 1 73 ? 5.448 -10.110 -2.908 1.00 96.56 73 LEU A C 1
ATOM 619 O O . LEU A 1 73 ? 6.266 -11.023 -2.817 1.00 96.56 73 LEU A O 1
ATOM 623 N N . GLU A 1 74 ? 5.542 -9.152 -3.832 1.00 96.62 74 GLU A N 1
ATOM 624 C CA . GLU A 1 74 ? 6.558 -9.139 -4.886 1.00 96.62 74 GLU A CA 1
ATOM 625 C C . GLU A 1 74 ? 6.895 -7.704 -5.311 1.00 96.62 74 GLU A C 1
ATOM 627 O O . GLU A 1 74 ? 6.010 -6.851 -5.389 1.00 96.62 74 GLU A O 1
ATOM 632 N N . ARG A 1 75 ? 8.175 -7.434 -5.605 1.00 94.94 75 ARG A N 1
ATOM 633 C CA . ARG A 1 75 ? 8.604 -6.205 -6.292 1.00 94.94 75 ARG A CA 1
ATOM 634 C C . ARG A 1 75 ? 8.626 -6.464 -7.793 1.00 94.94 75 ARG A C 1
ATOM 636 O O . ARG A 1 75 ? 9.253 -7.422 -8.236 1.00 94.94 75 ARG A O 1
ATOM 643 N N . LEU A 1 76 ? 7.962 -5.605 -8.550 1.00 94.00 76 LEU A N 1
ATOM 644 C CA . LEU A 1 76 ? 7.828 -5.695 -9.998 1.00 94.00 76 LEU A CA 1
ATOM 645 C C . LEU A 1 76 ? 8.859 -4.787 -10.681 1.00 94.00 76 LEU A C 1
ATOM 647 O O . LEU A 1 76 ? 9.354 -3.828 -10.088 1.00 94.00 76 LEU A O 1
ATOM 651 N N . ALA A 1 77 ? 9.176 -5.085 -11.942 1.00 89.94 77 ALA A N 1
ATOM 652 C CA . ALA A 1 77 ? 9.895 -4.140 -12.791 1.00 89.94 77 ALA A CA 1
ATOM 653 C C . ALA A 1 77 ? 9.001 -2.926 -13.082 1.00 89.94 77 ALA A C 1
ATOM 655 O O . ALA A 1 77 ? 7.777 -3.066 -13.168 1.00 89.94 77 ALA A O 1
ATOM 656 N N . ALA A 1 78 ? 9.601 -1.746 -13.250 1.00 80.75 78 ALA A N 1
ATOM 657 C CA . ALA A 1 78 ? 8.836 -0.566 -13.615 1.00 80.75 78 ALA A CA 1
ATOM 658 C C . ALA A 1 78 ? 8.145 -0.788 -14.977 1.00 80.75 78 ALA A C 1
ATOM 660 O O . ALA A 1 78 ? 8.790 -1.251 -15.921 1.00 80.75 78 ALA A O 1
ATOM 661 N N . PRO A 1 79 ? 6.853 -0.443 -15.124 1.00 72.88 79 PRO A N 1
ATOM 662 C CA . PRO A 1 79 ? 6.089 -0.684 -16.348 1.00 72.88 79 PRO A CA 1
ATOM 663 C C . PRO A 1 79 ? 6.616 0.092 -17.569 1.00 72.88 79 PRO A C 1
ATOM 665 O O . PRO A 1 79 ? 6.200 -0.192 -18.690 1.00 72.88 79 PRO A O 1
ATOM 668 N N . TYR A 1 80 ? 7.539 1.043 -17.375 1.00 65.69 80 TYR A N 1
ATOM 669 C CA . TYR A 1 80 ? 8.114 1.884 -18.430 1.00 65.69 80 TYR A CA 1
ATOM 670 C C . TYR A 1 80 ? 9.589 1.587 -18.761 1.00 65.69 80 TYR A C 1
ATOM 672 O O . TYR A 1 80 ? 10.145 2.260 -19.624 1.00 65.69 80 TYR A O 1
ATOM 680 N N . ASP A 1 81 ? 10.215 0.565 -18.165 1.00 55.16 81 ASP A N 1
ATOM 681 C CA . ASP A 1 81 ? 11.633 0.209 -18.409 1.00 55.16 81 ASP A CA 1
ATOM 682 C C . ASP A 1 81 ? 11.880 -0.556 -19.731 1.00 55.16 81 ASP A C 1
ATOM 684 O O . ASP A 1 81 ? 12.881 -1.252 -19.912 1.00 55.16 81 ASP A O 1
ATOM 688 N N . HI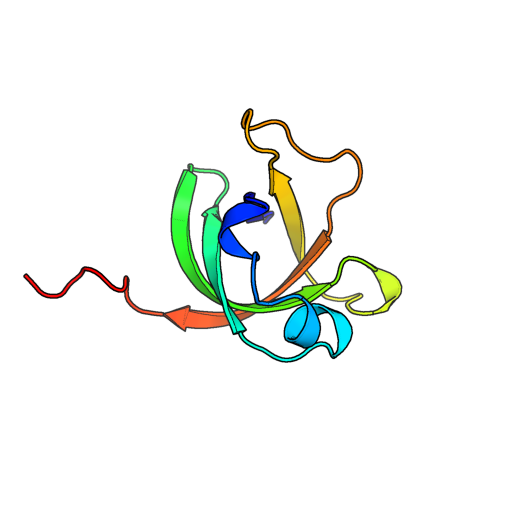S A 1 82 ? 10.984 -0.413 -20.708 1.00 48.84 82 HIS A N 1
ATOM 689 C CA . HIS A 1 82 ? 11.221 -0.859 -22.078 1.00 48.84 82 HIS A CA 1
ATOM 690 C C . HIS A 1 82 ? 11.744 0.308 -22.921 1.00 48.84 82 HIS A C 1
ATOM 692 O O . HIS A 1 82 ? 11.003 0.866 -23.733 1.00 48.84 82 HIS A O 1
ATOM 698 N N . VAL A 1 83 ? 13.016 0.674 -22.737 1.00 43.97 83 VAL A N 1
ATOM 699 C CA . VAL A 1 83 ? 13.746 1.544 -23.676 1.00 43.97 83 VAL A CA 1
ATOM 700 C C . VAL A 1 83 ? 15.097 0.938 -24.024 1.00 43.97 83 VAL A C 1
ATOM 702 O O . VAL A 1 83 ? 15.857 0.613 -23.087 1.00 43.97 83 VAL A O 1
#

Sequence (83 aa):
MEWETSFEAIQGHESDIERLQPFDLEIFDENYEHVYVRAIVSKSPEKLPEGKLLWMQDYKGKRESDPWRIDILERLAAPYDHV

Organism: NCBI:txid201089

Foldseek 3Di:
DAKEDEPVQCPPVVVCQVVQHWDWTWIADPVRDIWIFTKGKYPDCVVPVVFHWYFYAYPVRDTDPDTIGIDTPGTDDDPPPPD

Secondary structure (DSSP, 8-state):
-EEEEETTTTTT-HHHHHTT--EEEEEE-TT--EEEEEEEEES-GGGSTTPEEEEEE-TTSPBPSS-EEEEEEEEPPPTT---

pLDDT: mean 91.41, std 9.79, range [43.97, 97.88]

Radius of gyration: 12.25 Å; chains: 1; bounding box: 27×28×36 Å